Protein AF-A0A7C4I9E1-F1 (afdb_monomer_lite)

Structure (mmCIF, N/CA/C/O backbone):
data_AF-A0A7C4I9E1-F1
#
_entry.id   AF-A0A7C4I9E1-F1
#
loop_
_atom_site.group_PDB
_atom_site.id
_atom_site.type_symbol
_atom_site.label_atom_id
_atom_site.label_alt_id
_atom_site.label_comp_id
_atom_site.label_asym_id
_atom_site.label_entity_id
_atom_site.label_seq_id
_atom_site.pdbx_PDB_ins_code
_atom_site.Cartn_x
_atom_site.Cartn_y
_atom_site.Cartn_z
_atom_site.occupancy
_atom_site.B_iso_or_equiv
_atom_site.auth_seq_id
_atom_site.auth_comp_id
_atom_site.auth_asym_id
_atom_site.auth_atom_id
_atom_site.pdbx_PDB_model_num
ATOM 1 N N . MET A 1 1 ? -6.553 21.552 -5.229 1.00 32.78 1 MET A N 1
ATOM 2 C CA . MET A 1 1 ? -5.777 21.610 -6.485 1.00 32.78 1 MET A CA 1
ATOM 3 C C . MET A 1 1 ? -4.977 20.329 -6.538 1.00 32.78 1 MET A C 1
ATOM 5 O O . MET A 1 1 ? -4.273 20.076 -5.575 1.00 32.78 1 MET A O 1
ATOM 9 N N . ALA A 1 2 ? -5.189 19.471 -7.536 1.00 40.97 2 ALA A N 1
ATOM 10 C CA . ALA A 1 2 ? -4.443 18.219 -7.630 1.00 40.97 2 ALA A CA 1
ATOM 11 C C . ALA A 1 2 ? -2.975 18.544 -7.943 1.00 40.97 2 ALA A C 1
ATOM 13 O O . ALA A 1 2 ? -2.693 19.177 -8.960 1.00 40.97 2 ALA A O 1
ATOM 14 N N . GLU A 1 3 ? -2.074 18.182 -7.034 1.00 41.97 3 GLU A N 1
ATOM 15 C CA . GLU A 1 3 ? -0.630 18.262 -7.245 1.00 41.97 3 GLU A CA 1
ATOM 16 C C . GLU A 1 3 ? -0.223 17.206 -8.278 1.00 41.97 3 GLU A C 1
ATOM 18 O O . GLU A 1 3 ? -0.559 16.030 -8.154 1.00 41.97 3 GLU A O 1
ATOM 23 N N . ILE A 1 4 ? 0.462 17.644 -9.336 1.00 49.75 4 ILE A N 1
ATOM 24 C CA . ILE A 1 4 ? 0.979 16.795 -10.416 1.00 49.75 4 ILE A CA 1
ATOM 25 C C . ILE A 1 4 ? 2.342 16.246 -9.970 1.00 49.75 4 ILE A C 1
ATOM 27 O O . ILE A 1 4 ? 3.374 16.579 -10.550 1.00 49.75 4 ILE A O 1
ATOM 31 N N . GLU A 1 5 ? 2.379 15.453 -8.902 1.00 52.19 5 GLU A N 1
ATOM 32 C CA . GLU A 1 5 ? 3.594 14.732 -8.522 1.00 52.19 5 GLU A CA 1
ATOM 33 C C . GLU A 1 5 ? 3.546 13.298 -9.064 1.00 52.19 5 GLU A C 1
ATOM 35 O O . GLU A 1 5 ? 2.607 12.549 -8.814 1.00 52.19 5 GLU A O 1
ATOM 40 N N . ASN A 1 6 ? 4.591 12.920 -9.808 1.00 70.88 6 ASN A N 1
ATOM 41 C CA . ASN A 1 6 ? 4.889 11.549 -10.242 1.00 70.88 6 ASN A CA 1
ATOM 42 C C . ASN A 1 6 ? 3.854 10.886 -11.172 1.00 70.88 6 ASN A C 1
ATOM 44 O O . ASN A 1 6 ? 3.335 9.819 -10.878 1.00 70.88 6 ASN A O 1
ATOM 48 N N . LEU A 1 7 ? 3.630 11.454 -12.364 1.00 88.69 7 LEU A N 1
ATOM 49 C CA . LEU A 1 7 ? 2.835 10.808 -13.428 1.00 88.69 7 LEU A CA 1
ATOM 50 C C . LEU A 1 7 ? 3.415 9.469 -13.916 1.00 88.69 7 LEU A C 1
ATOM 52 O O . LEU A 1 7 ? 2.699 8.675 -14.522 1.00 88.69 7 LEU A O 1
ATOM 56 N N . TRP A 1 8 ? 4.704 9.236 -13.674 1.00 93.31 8 TRP A N 1
ATOM 57 C CA . TRP A 1 8 ? 5.454 8.096 -14.181 1.00 93.31 8 TRP A CA 1
ATOM 58 C C . TRP A 1 8 ? 6.126 7.337 -13.047 1.00 93.31 8 TRP A C 1
ATOM 60 O O . TRP A 1 8 ? 6.665 7.934 -12.116 1.00 93.31 8 TRP A O 1
ATOM 70 N N . VAL A 1 9 ? 6.170 6.018 -13.183 1.00 93.88 9 VAL A N 1
ATOM 71 C CA . VAL A 1 9 ? 6.851 5.114 -12.259 1.00 93.88 9 VAL A CA 1
ATOM 72 C C . VAL A 1 9 ? 7.691 4.114 -13.039 1.00 93.88 9 VAL A C 1
ATOM 74 O O . VAL A 1 9 ? 7.293 3.625 -14.097 1.00 93.88 9 VAL A O 1
ATOM 77 N N . LYS A 1 10 ? 8.882 3.819 -12.518 1.00 95.62 10 LYS A N 1
ATOM 78 C CA . LYS A 1 10 ? 9.767 2.784 -13.051 1.00 95.62 10 LYS A CA 1
ATOM 79 C C . LYS A 1 10 ? 9.581 1.497 -12.254 1.00 95.62 10 LYS A C 1
ATOM 81 O O . LYS A 1 10 ? 9.720 1.508 -11.032 1.00 95.62 10 LYS A O 1
ATOM 86 N N . CYS A 1 11 ? 9.319 0.387 -12.938 1.00 97.00 11 CYS A N 1
ATOM 87 C CA . CYS A 1 11 ? 9.273 -0.927 -12.309 1.00 97.00 11 CYS A CA 1
ATOM 88 C C . CYS A 1 11 ? 10.659 -1.313 -11.757 1.00 97.00 11 CYS A C 1
ATOM 90 O O . CYS A 1 11 ? 11.636 -1.265 -12.510 1.00 97.00 11 CYS A O 1
ATOM 92 N N . PRO A 1 12 ? 10.772 -1.713 -10.477 1.00 96.69 12 PRO A N 1
ATOM 93 C CA . PRO A 1 12 ? 12.050 -2.121 -9.897 1.00 96.69 12 PRO A CA 1
ATOM 94 C C . PRO A 1 12 ? 12.538 -3.486 -10.407 1.00 96.69 12 PRO A C 1
ATOM 96 O O . PRO A 1 12 ? 13.731 -3.756 -10.319 1.00 96.69 12 PRO A O 1
ATOM 99 N N . GLU A 1 13 ? 11.649 -4.330 -10.944 1.00 97.75 13 GLU A N 1
ATOM 100 C CA . GLU A 1 13 ? 11.993 -5.667 -11.445 1.00 97.75 13 GLU A CA 1
ATOM 101 C C . GLU A 1 13 ? 12.423 -5.647 -12.917 1.00 97.75 13 GLU A C 1
ATOM 103 O O . GLU A 1 13 ? 13.530 -6.067 -13.241 1.00 97.75 13 GLU A O 1
ATOM 108 N N . CYS A 1 14 ? 11.584 -5.119 -13.817 1.00 97.62 14 CYS A N 1
ATOM 109 C CA . CYS A 1 14 ? 11.870 -5.134 -15.258 1.00 97.62 14 CYS A CA 1
ATOM 110 C C . CYS A 1 14 ? 12.390 -3.803 -15.821 1.00 97.62 14 CYS A C 1
ATOM 112 O O . CYS A 1 14 ? 12.819 -3.744 -16.971 1.00 97.62 14 CYS A O 1
ATOM 114 N N . GLY A 1 15 ? 12.357 -2.718 -15.042 1.00 96.44 15 GLY A N 1
ATOM 115 C CA . GLY A 1 15 ? 12.839 -1.403 -15.470 1.00 96.44 15 GLY A CA 1
ATOM 116 C C . GLY A 1 15 ? 11.908 -0.624 -16.404 1.00 96.44 15 GLY A C 1
ATOM 117 O O . GLY A 1 15 ? 12.234 0.521 -16.724 1.00 96.44 15 GLY A O 1
ATOM 118 N N . THR A 1 16 ? 10.766 -1.191 -16.809 1.00 96.62 16 THR A N 1
ATOM 119 C CA . THR A 1 16 ? 9.759 -0.514 -17.640 1.00 96.62 16 THR A CA 1
ATOM 120 C C . THR A 1 16 ? 9.225 0.735 -16.944 1.00 96.62 16 THR A C 1
ATOM 122 O O . THR A 1 16 ? 8.923 0.712 -15.749 1.00 96.62 16 THR A O 1
ATOM 125 N N . VAL A 1 17 ? 9.118 1.828 -17.699 1.00 95.50 17 VAL A N 1
ATOM 126 C CA . VAL A 1 17 ? 8.508 3.084 -17.252 1.00 95.50 17 VAL A CA 1
ATOM 127 C C . VAL A 1 17 ? 7.062 3.108 -17.724 1.00 95.50 17 VAL A C 1
ATOM 129 O O . VAL A 1 17 ? 6.784 2.823 -18.885 1.00 95.50 17 VAL A O 1
ATOM 132 N N . MET A 1 18 ? 6.149 3.422 -16.816 1.00 94.06 18 MET A N 1
ATOM 133 C CA . MET A 1 18 ? 4.709 3.329 -17.034 1.00 94.06 18 MET A CA 1
ATOM 134 C C . MET A 1 18 ? 3.989 4.473 -16.320 1.00 94.06 18 MET A C 1
ATOM 136 O O . MET A 1 18 ? 4.531 5.050 -15.372 1.00 94.06 18 MET A O 1
ATOM 140 N N . TYR A 1 19 ? 2.797 4.829 -16.801 1.00 94.69 19 TYR A N 1
ATOM 141 C CA . TYR A 1 19 ? 1.973 5.845 -16.156 1.00 94.69 19 TYR A CA 1
ATOM 142 C C . TYR A 1 19 ? 1.414 5.324 -14.833 1.00 94.69 19 TYR A C 1
ATOM 144 O O . TYR A 1 19 ? 1.039 4.156 -14.711 1.00 94.69 19 TYR A O 1
ATOM 152 N N . VAL A 1 20 ? 1.334 6.204 -13.836 1.00 92.44 20 VAL A N 1
ATOM 153 C CA . VAL A 1 20 ? 0.754 5.854 -12.532 1.00 92.44 20 VAL A CA 1
ATOM 154 C C . VAL A 1 20 ? -0.740 5.541 -12.644 1.00 92.44 20 VAL A C 1
ATOM 156 O O . VAL A 1 20 ? -1.199 4.640 -11.950 1.00 92.44 20 VAL A O 1
ATOM 159 N N . SER A 1 21 ? -1.478 6.195 -13.549 1.00 93.56 21 SER A N 1
ATOM 160 C CA . SER A 1 21 ? -2.888 5.870 -13.824 1.00 93.56 21 SER A CA 1
ATOM 161 C C . SER A 1 21 ? -3.060 4.424 -14.281 1.00 93.56 21 SER A C 1
ATOM 163 O O . SER A 1 21 ? -3.833 3.682 -13.686 1.00 93.56 21 SER A O 1
ATOM 165 N N . ASP A 1 22 ? -2.274 4.000 -15.270 1.00 94.06 22 ASP A N 1
ATOM 166 C CA . ASP A 1 22 ? -2.361 2.658 -15.851 1.00 94.06 22 ASP A CA 1
ATOM 167 C C . ASP A 1 22 ? -1.975 1.597 -14.810 1.00 94.06 22 ASP A C 1
ATOM 169 O O . ASP A 1 22 ? -2.569 0.521 -14.737 1.00 94.06 22 ASP A O 1
ATOM 173 N N . LEU A 1 23 ? -0.996 1.918 -13.955 1.00 94.19 23 LEU A N 1
ATOM 174 C CA . LEU A 1 23 ? -0.616 1.071 -12.829 1.00 94.19 23 LEU A CA 1
ATOM 175 C C . LEU A 1 23 ? -1.764 0.926 -11.818 1.00 94.19 23 LEU A C 1
ATOM 177 O O . LEU A 1 23 ? -2.028 -0.185 -11.362 1.00 94.19 23 LEU A O 1
ATOM 181 N N . GLN A 1 24 ? -2.431 2.028 -11.461 1.00 92.62 24 GLN A N 1
ATOM 182 C CA . GLN A 1 24 ? -3.553 2.038 -10.515 1.00 92.62 24 GLN A CA 1
ATOM 183 C C . GLN A 1 24 ? -4.767 1.279 -11.060 1.00 92.62 24 GLN A C 1
ATOM 185 O O . GLN A 1 24 ? -5.373 0.496 -10.328 1.00 92.62 24 GLN A O 1
ATOM 190 N N . GLU A 1 25 ? -5.087 1.454 -12.343 1.00 94.56 25 GLU A N 1
ATOM 191 C CA . GLU A 1 25 ? -6.147 0.703 -13.026 1.00 94.56 25 GLU A CA 1
ATOM 192 C C . GLU A 1 25 ? -5.861 -0.804 -13.033 1.00 94.56 25 GLU A C 1
ATOM 194 O O . GLU A 1 25 ? -6.775 -1.608 -12.849 1.00 94.56 25 GLU A O 1
ATOM 199 N N . ASN A 1 26 ? -4.586 -1.193 -13.143 1.00 96.25 26 ASN A N 1
ATOM 200 C CA . ASN A 1 26 ? -4.139 -2.583 -13.054 1.00 96.25 26 ASN A CA 1
ATOM 201 C C . ASN A 1 26 ? -3.790 -3.037 -11.621 1.00 96.25 26 ASN A C 1
ATOM 203 O O . ASN A 1 26 ? -2.939 -3.905 -11.418 1.00 96.25 26 ASN A O 1
ATOM 207 N N . LEU A 1 27 ? -4.423 -2.446 -10.604 1.00 96.62 27 LEU A N 1
ATOM 208 C CA . LEU A 1 27 ? -4.308 -2.847 -9.194 1.00 96.62 27 LEU A CA 1
ATOM 209 C C . LEU A 1 27 ? -2.870 -2.842 -8.648 1.00 96.62 27 LEU A C 1
ATOM 211 O O . LEU A 1 27 ? -2.496 -3.666 -7.805 1.00 96.62 27 LEU A O 1
ATOM 215 N N . SER A 1 28 ? -2.062 -1.905 -9.132 1.00 96.50 28 SER A N 1
ATOM 216 C CA . SER A 1 28 ? -0.646 -1.765 -8.802 1.00 96.50 28 SER A CA 1
ATOM 217 C C . SER A 1 28 ? 0.205 -2.983 -9.179 1.00 96.50 28 SER A C 1
ATOM 219 O O . SER A 1 28 ? 1.169 -3.322 -8.486 1.00 96.50 28 SER A O 1
ATOM 221 N N . VAL A 1 29 ? -0.120 -3.626 -10.304 1.00 97.75 29 VAL A N 1
ATOM 222 C CA . VAL A 1 29 ? 0.666 -4.711 -10.912 1.00 97.75 29 VAL A CA 1
ATOM 223 C C . VAL A 1 29 ? 1.308 -4.234 -12.214 1.00 97.75 29 VAL A C 1
ATOM 225 O O . VAL A 1 29 ? 0.672 -3.586 -13.047 1.00 97.75 29 VAL A O 1
ATOM 228 N N . CYS A 1 30 ? 2.591 -4.541 -12.406 1.00 97.31 30 CYS A N 1
ATOM 229 C CA . CYS A 1 30 ? 3.313 -4.173 -13.617 1.00 97.31 30 CYS A CA 1
ATOM 230 C C . CYS A 1 30 ? 2.716 -4.862 -14.852 1.00 97.31 30 CYS A C 1
ATOM 232 O O . CYS A 1 30 ? 2.760 -6.082 -14.956 1.00 97.31 30 CYS A O 1
ATOM 234 N N . LEU A 1 31 ? 2.283 -4.068 -15.835 1.00 95.31 31 LEU A N 1
ATOM 235 C CA . LEU A 1 31 ? 1.718 -4.544 -17.107 1.00 95.31 31 LEU A CA 1
ATOM 236 C C . LEU A 1 31 ? 2.709 -5.329 -17.988 1.00 95.31 31 LEU A C 1
ATOM 238 O O . LEU A 1 31 ? 2.310 -5.912 -18.991 1.00 95.31 31 LEU A O 1
ATOM 242 N N . ASN A 1 32 ? 4.004 -5.299 -17.657 1.00 97.38 32 ASN A N 1
ATOM 243 C CA . ASN A 1 32 ? 5.059 -5.913 -18.461 1.00 97.38 32 ASN A CA 1
ATOM 244 C C . ASN A 1 32 ? 5.633 -7.205 -17.857 1.00 97.38 32 ASN A C 1
ATOM 246 O O . ASN A 1 32 ? 6.100 -8.056 -18.606 1.00 97.38 32 ASN A O 1
ATOM 250 N N . CYS A 1 33 ? 5.667 -7.340 -16.528 1.00 97.94 33 CYS A N 1
ATOM 251 C CA . CYS A 1 33 ? 6.329 -8.475 -15.869 1.00 97.94 33 CYS A CA 1
ATOM 252 C C . CYS A 1 33 ? 5.580 -9.047 -14.660 1.00 97.94 33 CYS A C 1
ATOM 254 O O . CYS A 1 33 ? 6.144 -9.875 -13.958 1.00 97.94 33 CYS A O 1
ATOM 256 N N . ASP A 1 34 ? 4.357 -8.589 -14.385 1.00 97.88 34 ASP A N 1
ATOM 257 C CA . ASP A 1 34 ? 3.542 -9.015 -13.238 1.00 97.88 34 ASP A CA 1
ATOM 258 C C . ASP A 1 34 ? 4.139 -8.709 -11.852 1.00 97.88 34 ASP A C 1
ATOM 260 O O . ASP A 1 34 ? 3.646 -9.180 -10.828 1.00 97.88 34 ASP A O 1
ATOM 264 N N . TYR A 1 35 ? 5.158 -7.847 -11.774 1.00 98.06 35 TYR A N 1
ATOM 265 C CA . TYR A 1 35 ? 5.651 -7.351 -10.492 1.00 98.06 35 TYR A CA 1
ATOM 266 C C . TYR A 1 35 ? 4.541 -6.640 -9.707 1.00 98.06 35 TYR A C 1
ATOM 268 O O . TYR A 1 35 ? 3.975 -5.644 -10.168 1.00 98.06 35 TYR A O 1
ATOM 276 N N . HIS A 1 36 ? 4.286 -7.101 -8.484 1.00 97.75 36 HIS A N 1
ATOM 277 C CA . HIS A 1 36 ? 3.334 -6.478 -7.571 1.00 97.75 36 HIS A CA 1
ATOM 278 C C . HIS A 1 36 ? 4.004 -5.345 -6.792 1.00 97.75 36 HIS A C 1
ATOM 280 O O . HIS A 1 36 ? 4.850 -5.578 -5.922 1.00 97.75 36 HIS A O 1
ATOM 286 N N . PHE A 1 37 ? 3.590 -4.108 -7.059 1.00 96.38 37 PHE A N 1
ATOM 287 C CA . PHE A 1 37 ? 4.042 -2.965 -6.280 1.00 96.38 37 PHE A CA 1
ATOM 288 C C . PHE A 1 37 ? 3.430 -2.991 -4.877 1.00 96.38 37 PHE A C 1
ATOM 290 O O . PHE A 1 37 ? 2.364 -3.565 -4.622 1.00 96.38 37 PHE A O 1
ATOM 297 N N . ARG A 1 38 ? 4.117 -2.338 -3.934 1.00 95.25 38 ARG A N 1
ATOM 298 C CA . ARG A 1 38 ? 3.544 -2.095 -2.611 1.00 95.25 38 ARG A CA 1
ATOM 299 C C . ARG A 1 38 ? 2.378 -1.124 -2.739 1.00 95.25 38 ARG A C 1
ATOM 301 O O . ARG A 1 38 ? 2.492 -0.109 -3.414 1.00 95.25 38 ARG A O 1
ATOM 308 N N . ILE A 1 39 ? 1.308 -1.430 -2.019 1.00 95.50 39 ILE A N 1
ATOM 309 C CA . ILE A 1 39 ? 0.183 -0.525 -1.797 1.00 95.50 39 ILE A CA 1
ATOM 310 C C . ILE A 1 39 ? -0.049 -0.393 -0.296 1.00 95.50 39 ILE A C 1
ATOM 312 O O . ILE A 1 39 ? 0.341 -1.266 0.488 1.00 95.50 39 ILE A O 1
ATOM 316 N N . SER A 1 40 ? -0.680 0.700 0.098 1.00 95.94 40 SER A N 1
ATOM 317 C CA . SER A 1 40 ? -1.110 0.951 1.466 1.00 95.94 40 SER A CA 1
ATOM 318 C C . SER A 1 40 ? -2.175 -0.053 1.920 1.00 95.94 40 SER A C 1
ATOM 320 O O . S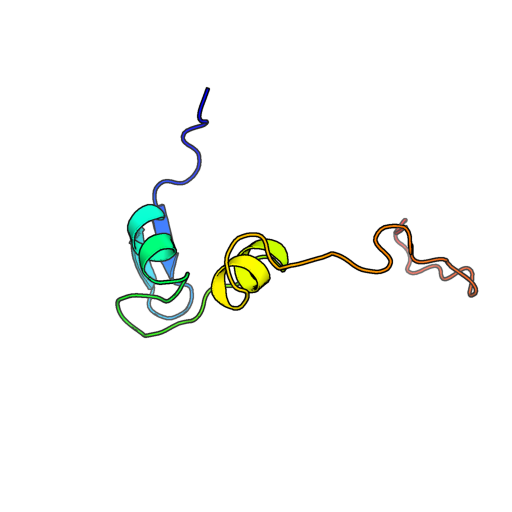ER A 1 40 ? -2.877 -0.679 1.122 1.00 95.94 40 SER A O 1
ATOM 322 N N . ALA A 1 41 ? -2.334 -0.178 3.239 1.00 96.00 41 ALA A N 1
ATOM 323 C CA . ALA A 1 41 ? -3.402 -0.988 3.819 1.00 96.00 41 ALA A CA 1
ATOM 324 C C . ALA A 1 41 ? -4.792 -0.526 3.344 1.00 96.00 41 ALA A C 1
ATOM 326 O O . ALA A 1 41 ? -5.644 -1.359 3.047 1.00 96.00 41 ALA A O 1
ATOM 327 N N . LYS A 1 42 ? -4.996 0.792 3.212 1.00 95.44 42 LYS A N 1
AT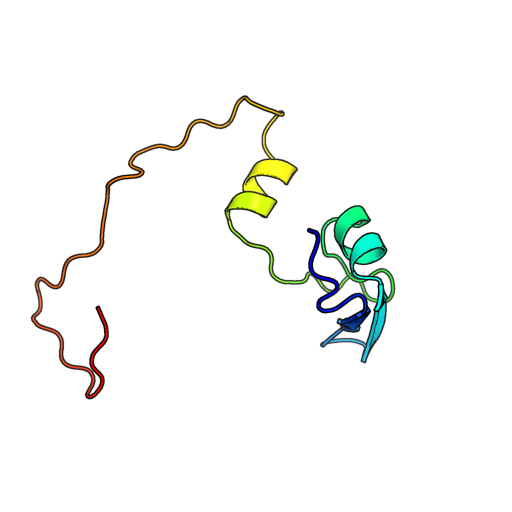OM 328 C CA . LYS A 1 42 ? -6.257 1.380 2.748 1.00 95.44 42 LYS A CA 1
ATOM 329 C C . LYS A 1 42 ? -6.581 0.982 1.309 1.00 95.44 42 LYS A C 1
ATOM 331 O O . LYS A 1 42 ? -7.675 0.488 1.063 1.00 95.44 42 LYS A O 1
ATOM 336 N N . GLU A 1 43 ? -5.623 1.127 0.393 1.00 95.50 43 GLU A N 1
ATOM 337 C CA . GLU A 1 43 ? -5.798 0.689 -1.000 1.00 95.50 43 GLU A CA 1
ATOM 338 C C . GLU A 1 43 ? -6.128 -0.805 -1.051 1.00 95.50 43 GLU A C 1
ATOM 340 O O . GLU A 1 43 ? -7.069 -1.210 -1.722 1.00 95.50 43 GLU A O 1
ATOM 345 N N . ARG A 1 44 ? -5.424 -1.641 -0.273 1.00 96.88 44 ARG A N 1
ATOM 346 C CA . ARG A 1 44 ? -5.715 -3.081 -0.218 1.00 96.88 44 ARG A CA 1
ATOM 347 C C . ARG A 1 44 ? -7.145 -3.372 0.239 1.00 96.88 44 ARG A C 1
ATOM 349 O O . ARG A 1 44 ? -7.777 -4.241 -0.351 1.00 96.88 44 ARG A O 1
ATOM 356 N N . ILE A 1 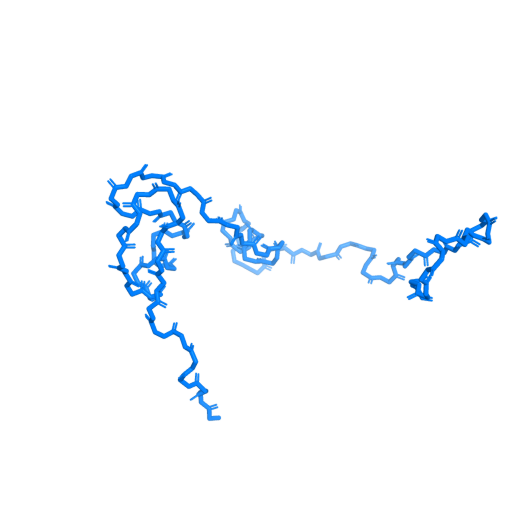45 ? -7.637 -2.679 1.267 1.00 97.38 45 ILE A N 1
ATOM 357 C CA . ILE A 1 45 ? -9.010 -2.829 1.772 1.00 97.38 45 ILE A CA 1
ATOM 358 C C . ILE A 1 45 ? -10.025 -2.492 0.677 1.00 97.38 45 ILE A C 1
ATOM 360 O O . ILE A 1 45 ? -10.959 -3.261 0.466 1.00 97.38 45 ILE A O 1
ATOM 364 N N . GLU A 1 46 ? -9.825 -1.386 -0.041 1.00 95.62 46 GLU A N 1
ATOM 365 C CA . GLU A 1 46 ? -10.711 -0.952 -1.130 1.00 95.62 46 GLU A CA 1
ATOM 366 C C . GLU A 1 46 ? -10.770 -1.958 -2.292 1.00 95.62 46 GLU A C 1
ATOM 368 O O . GLU A 1 46 ? -11.799 -2.054 -2.955 1.00 95.62 46 GLU A O 1
ATOM 373 N N . LEU A 1 47 ? -9.704 -2.736 -2.513 1.00 95.38 47 LEU A N 1
ATOM 374 C CA . LEU A 1 47 ? -9.661 -3.774 -3.549 1.00 95.38 47 LEU A CA 1
ATOM 375 C C . LEU A 1 47 ? -10.427 -5.051 -3.190 1.00 95.38 47 LEU A C 1
ATOM 377 O O . LEU A 1 47 ? -10.910 -5.736 -4.088 1.00 95.38 47 LEU A O 1
ATOM 381 N N . ILE A 1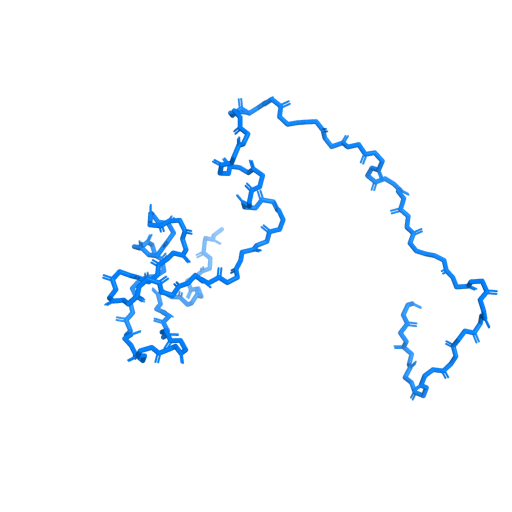 48 ? -10.476 -5.418 -1.907 1.00 96.50 48 ILE A N 1
ATOM 382 C CA . ILE A 1 48 ? -10.979 -6.734 -1.471 1.00 96.50 48 ILE A CA 1
ATOM 383 C C . ILE A 1 48 ? -12.336 -6.673 -0.771 1.00 96.50 48 ILE A C 1
ATOM 385 O O . ILE A 1 48 ? -13.013 -7.695 -0.679 1.00 96.50 48 ILE A O 1
ATOM 389 N N . ALA A 1 49 ? -12.715 -5.514 -0.231 1.00 97.56 49 ALA A N 1
ATOM 390 C CA . ALA A 1 49 ? -13.979 -5.323 0.462 1.00 97.56 49 ALA A CA 1
ATOM 391 C C . ALA A 1 49 ? -15.007 -4.664 -0.458 1.00 97.56 49 ALA A C 1
ATOM 393 O O . ALA A 1 49 ? -14.691 -3.747 -1.216 1.00 97.56 49 ALA A O 1
ATOM 394 N N . ASP A 1 50 ? -16.270 -5.067 -0.324 1.00 97.81 50 ASP A N 1
ATOM 395 C CA . ASP A 1 50 ? -17.360 -4.397 -1.022 1.00 97.81 50 ASP A CA 1
ATOM 396 C C . ASP A 1 50 ? -17.422 -2.919 -0.621 1.00 97.81 50 ASP A C 1
ATOM 398 O O . ASP A 1 50 ? -17.271 -2.548 0.554 1.00 97.81 50 ASP A O 1
ATOM 402 N N . LYS A 1 51 ?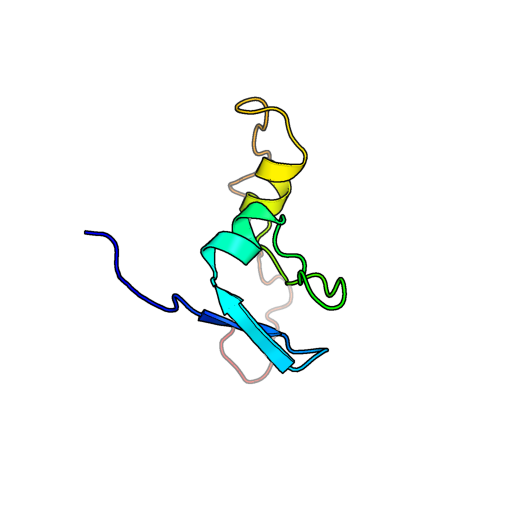 -17.680 -2.057 -1.605 1.00 96.44 51 LYS A N 1
ATOM 403 C CA . LYS A 1 51 ? -17.680 -0.605 -1.420 1.00 96.44 51 LYS A CA 1
ATOM 404 C C . LYS A 1 51 ? -18.591 -0.184 -0.261 1.00 96.44 51 LYS A C 1
ATOM 406 O O . LYS A 1 51 ? -19.793 -0.432 -0.273 1.00 96.44 51 LYS A O 1
ATOM 411 N N . GLY A 1 52 ? -18.013 0.513 0.718 1.00 95.56 52 GLY A N 1
ATOM 412 C CA . GLY A 1 52 ? -18.735 1.058 1.873 1.00 95.56 52 GLY A CA 1
ATOM 413 C C . GLY A 1 52 ? -19.088 0.039 2.961 1.00 95.56 52 GLY A C 1
ATOM 414 O O . GLY A 1 52 ? -19.778 0.394 3.914 1.00 95.56 52 GLY A O 1
ATOM 415 N N . THR A 1 53 ? -18.624 -1.208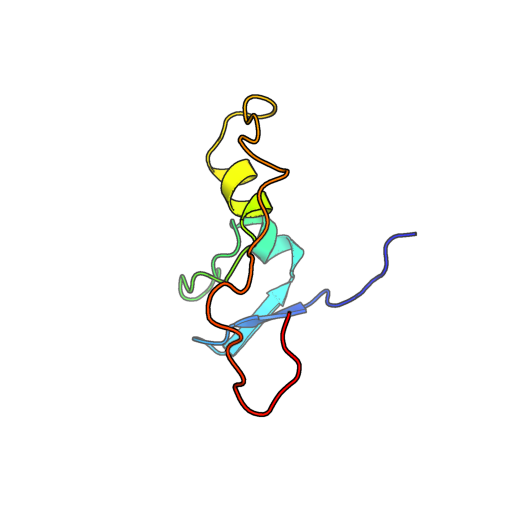 2.846 1.00 97.81 53 THR A N 1
ATOM 416 C CA . THR A 1 53 ? -18.899 -2.255 3.844 1.00 97.81 53 THR A CA 1
ATOM 417 C C . THR A 1 53 ? -17.814 -2.373 4.910 1.00 97.81 53 THR A C 1
ATOM 419 O O . THR A 1 53 ? -18.100 -2.816 6.024 1.00 97.81 53 THR A O 1
ATOM 422 N N . PHE A 1 54 ? -16.586 -1.942 4.602 1.00 97.81 54 PHE A N 1
ATOM 423 C CA . PHE A 1 54 ? -15.483 -1.963 5.553 1.00 97.81 54 PHE A CA 1
ATOM 424 C C . PHE A 1 54 ? -15.781 -1.070 6.763 1.00 97.81 54 PHE A C 1
ATOM 426 O O . PHE A 1 54 ? -16.118 0.107 6.626 1.00 97.81 54 PHE A O 1
ATOM 433 N N . LYS A 1 55 ? -15.622 -1.639 7.959 1.00 97.12 55 LYS A N 1
ATOM 434 C CA . LYS A 1 55 ? -15.715 -0.932 9.237 1.00 97.12 55 LYS A CA 1
ATOM 435 C C . LYS A 1 55 ? -14.425 -1.166 9.998 1.00 97.12 55 LYS A C 1
ATOM 437 O O . LYS A 1 55 ? -14.159 -2.288 10.423 1.00 97.12 55 LYS A O 1
ATOM 442 N N . GLU A 1 56 ? -13.641 -0.108 10.153 1.00 96.31 56 GLU A N 1
ATOM 443 C CA . GLU A 1 56 ? -12.403 -0.161 10.918 1.00 96.31 56 GLU A CA 1
ATOM 444 C C . GLU A 1 56 ? -12.694 -0.527 12.377 1.00 96.31 56 GLU A C 1
ATOM 446 O O . GLU A 1 56 ? -13.635 -0.019 12.992 1.00 96.31 56 GLU A O 1
ATOM 451 N N . GLN A 1 57 ? -11.892 -1.432 12.925 1.00 96.25 57 GLN A N 1
ATOM 452 C CA . GLN A 1 57 ? -11.980 -1.853 14.316 1.00 96.25 57 GLN A CA 1
ATOM 453 C C . GLN A 1 57 ? -10.733 -1.376 15.050 1.00 96.25 57 GLN A C 1
ATOM 455 O O . GLN A 1 57 ? -9.635 -1.453 14.509 1.00 96.25 57 GLN A O 1
ATOM 460 N N . PHE A 1 58 ? -10.907 -0.919 16.292 1.00 95.94 58 PHE A N 1
ATOM 461 C CA . PHE A 1 58 ? -9.798 -0.536 17.171 1.00 95.94 58 PHE A CA 1
ATOM 462 C C . PHE A 1 58 ? -8.888 0.586 16.633 1.00 95.94 58 PHE A C 1
ATOM 464 O O . PHE A 1 58 ? -7.701 0.619 16.943 1.00 95.94 58 PHE A O 1
ATOM 471 N N . ALA A 1 59 ? -9.448 1.539 15.880 1.00 95.00 59 ALA A N 1
ATOM 472 C CA . ALA A 1 59 ? -8.713 2.653 15.262 1.00 95.00 59 ALA A CA 1
ATOM 473 C C . ALA A 1 59 ? -7.916 3.530 16.254 1.00 95.00 59 ALA A C 1
ATOM 475 O O . ALA A 1 59 ? -7.042 4.293 15.860 1.00 95.00 59 ALA A O 1
ATOM 476 N N . ASN A 1 60 ? -8.233 3.450 17.547 1.00 95.44 60 ASN A N 1
ATOM 477 C CA . ASN A 1 60 ? -7.590 4.207 18.617 1.00 95.44 60 ASN A CA 1
ATOM 478 C C . ASN A 1 60 ? -6.497 3.425 19.371 1.00 95.44 60 ASN A C 1
ATOM 480 O O . ASN A 1 60 ? -5.973 3.944 20.357 1.00 95.44 60 ASN A O 1
ATOM 484 N N . ILE A 1 61 ? -6.176 2.189 18.969 1.00 95.94 61 ILE A N 1
ATOM 485 C CA . ILE A 1 61 ? -5.041 1.453 19.540 1.00 95.94 61 ILE A CA 1
ATOM 486 C C . ILE A 1 61 ? -3.740 2.055 19.014 1.00 95.94 61 ILE A C 1
ATOM 488 O O . ILE A 1 61 ? -3.552 2.212 17.811 1.00 95.94 61 ILE A O 1
ATOM 492 N N . ILE A 1 62 ? -2.826 2.346 19.936 1.00 93.62 62 ILE A N 1
ATOM 493 C CA . ILE A 1 62 ? -1.491 2.868 19.649 1.00 93.62 62 ILE A CA 1
ATOM 494 C C . ILE A 1 62 ? -0.433 2.008 20.339 1.00 93.62 62 ILE A C 1
ATOM 496 O O . ILE A 1 62 ? -0.696 1.404 21.383 1.00 93.62 62 ILE A O 1
ATOM 500 N N . SER A 1 63 ? 0.763 1.959 19.757 1.00 91.50 63 SER A N 1
ATOM 501 C CA . SER A 1 63 ? 1.917 1.320 20.388 1.00 91.50 63 SER A CA 1
ATOM 502 C C . SER A 1 63 ? 2.333 2.089 21.641 1.00 91.50 63 SER A C 1
ATOM 504 O O . SER A 1 63 ? 2.303 3.318 21.667 1.00 91.50 63 SER A O 1
ATOM 506 N N . THR A 1 64 ? 2.749 1.358 22.668 1.00 91.06 64 THR A N 1
ATOM 507 C CA . THR A 1 64 ? 3.414 1.903 23.855 1.00 91.06 64 THR A CA 1
ATOM 508 C C . THR A 1 64 ? 4.820 1.324 23.946 1.00 91.06 64 THR A C 1
ATOM 510 O O . THR A 1 64 ? 5.107 0.300 23.323 1.00 91.06 64 THR A O 1
ATOM 513 N N . ASP A 1 65 ? 5.690 1.958 24.733 1.00 89.25 65 ASP A N 1
ATOM 514 C CA . ASP A 1 65 ? 7.028 1.437 25.014 1.00 89.25 65 ASP A CA 1
ATOM 515 C C . ASP A 1 65 ? 7.124 0.904 26.458 1.00 89.25 65 ASP A C 1
ATOM 517 O O . ASP A 1 65 ? 7.529 1.624 27.372 1.00 89.25 65 ASP A O 1
ATOM 521 N N . PRO A 1 66 ? 6.732 -0.359 26.713 1.00 91.69 66 PRO A N 1
ATOM 522 C CA . PRO A 1 66 ? 6.837 -0.958 28.042 1.00 91.69 66 PRO A CA 1
ATOM 523 C C . PRO A 1 66 ? 8.278 -1.318 28.431 1.00 91.69 66 PRO A C 1
ATOM 525 O O . PRO A 1 66 ? 8.527 -1.638 29.593 1.00 91.69 66 PRO A O 1
ATOM 528 N N . LEU A 1 67 ? 9.213 -1.321 27.475 1.00 90.94 67 LEU A N 1
ATOM 529 C CA . LEU A 1 67 ? 10.600 -1.729 27.694 1.00 90.94 67 LEU A CA 1
ATOM 530 C C . LEU A 1 67 ? 11.539 -0.534 27.898 1.00 90.94 67 LEU A C 1
ATOM 532 O O . LEU A 1 67 ? 12.688 -0.758 28.277 1.00 90.94 67 LEU A O 1
ATOM 536 N N . ASN A 1 68 ? 11.062 0.699 27.683 1.00 85.31 68 ASN A N 1
ATOM 537 C CA . ASN A 1 68 ? 11.902 1.896 27.560 1.00 85.31 68 ASN A CA 1
ATOM 538 C C . ASN A 1 68 ? 13.069 1.630 26.594 1.00 85.31 68 ASN A C 1
ATOM 540 O O . ASN A 1 68 ? 14.243 1.786 26.945 1.00 85.31 68 ASN A O 1
ATOM 544 N N . PHE A 1 69 ? 12.747 1.090 25.420 1.00 86.50 69 PHE A N 1
ATOM 545 C CA . PHE A 1 69 ? 13.735 0.567 24.493 1.00 86.50 69 PHE A CA 1
ATOM 546 C C . PHE A 1 69 ? 14.479 1.708 23.794 1.00 86.50 69 PHE A C 1
ATOM 548 O O . PHE A 1 69 ? 13.898 2.484 23.045 1.00 86.50 69 PHE A O 1
ATOM 555 N N . PHE A 1 70 ? 15.795 1.776 23.996 1.00 85.12 70 PHE A N 1
ATOM 556 C CA . PHE A 1 70 ? 16.657 2.760 23.349 1.00 85.12 70 PHE A CA 1
ATOM 557 C C . PHE A 1 70 ? 17.481 2.099 22.242 1.00 85.12 70 PHE A C 1
ATOM 559 O O . PHE A 1 70 ? 18.397 1.323 22.521 1.00 85.12 70 PHE A O 1
ATOM 566 N N . ASP A 1 71 ? 17.182 2.419 20.983 1.00 84.38 71 ASP A N 1
ATOM 567 C CA . ASP A 1 71 ? 17.888 1.880 19.811 1.00 84.38 71 ASP A CA 1
ATOM 568 C C . ASP A 1 71 ? 19.007 2.809 19.288 1.00 84.38 71 ASP A C 1
ATOM 570 O O . ASP A 1 71 ? 19.604 2.556 18.239 1.00 84.38 71 ASP A O 1
ATOM 574 N N . GLY A 1 72 ? 19.324 3.881 20.026 1.00 76.38 72 GLY A N 1
ATOM 575 C CA . GLY A 1 72 ? 20.286 4.906 19.610 1.00 76.38 72 GLY A CA 1
ATOM 576 C C . GLY A 1 72 ? 19.711 5.957 18.655 1.00 76.38 72 GLY A C 1
ATOM 577 O O . GLY A 1 72 ? 20.451 6.846 18.226 1.00 76.38 72 GLY A O 1
ATOM 578 N N . LYS A 1 73 ? 18.416 5.884 18.329 1.00 69.38 73 LYS A N 1
ATOM 579 C CA . LYS A 1 73 ? 17.637 6.908 17.627 1.00 69.38 73 LYS A CA 1
ATOM 580 C C . LYS A 1 73 ? 16.399 7.228 18.472 1.00 69.38 73 LYS A C 1
ATOM 582 O O . LYS A 1 73 ? 15.867 6.367 19.159 1.00 69.38 73 LYS A O 1
ATOM 587 N N . GLU A 1 74 ? 15.924 8.471 18.450 1.00 58.81 74 GLU A N 1
ATOM 588 C CA . GLU A 1 74 ? 14.573 8.729 18.956 1.00 58.81 74 GLU A CA 1
ATOM 589 C C . GLU A 1 74 ? 13.594 8.130 17.946 1.00 58.81 74 GLU A C 1
ATOM 591 O O . GLU A 1 74 ? 13.450 8.625 16.826 1.00 58.81 74 GLU A O 1
ATOM 596 N N . THR A 1 75 ? 12.979 7.012 18.307 1.00 60.34 75 THR A N 1
ATOM 597 C CA . THR A 1 75 ? 11.807 6.492 17.612 1.00 60.34 75 THR A CA 1
ATOM 598 C C . THR A 1 75 ? 10.709 6.282 18.645 1.00 60.34 75 THR A C 1
ATOM 600 O O . THR A 1 75 ? 10.999 5.830 19.750 1.00 60.34 75 THR A O 1
ATOM 603 N N . TYR A 1 76 ? 9.483 6.634 18.238 1.00 54.50 76 TYR A N 1
ATOM 604 C CA . TYR A 1 76 ? 8.223 6.742 18.995 1.00 54.50 76 TYR A CA 1
ATOM 605 C C . TYR A 1 76 ? 7.979 8.084 19.694 1.00 54.50 76 TYR A C 1
ATOM 607 O O . TYR A 1 76 ? 8.570 8.357 20.758 1.00 54.50 76 TYR A O 1
#

Secondary structure (DSSP, 8-state):
------SEEE-TTT--EEEHHHHHHTTTB-TTT--B----HHHHHHHHSPTTT-----TT-----TT----SS---

Foldseek 3Di:
DDDPPDQWDADPPPRDIDGPVVCVVVLNADPPPRDRDDDDPVSVCVVPDDPPPDDDDPPVDDDDCPPPDDPVDDDD

pLDDT: mean 89.11, std 15.07, range [32.78, 98.06]

Sequence (76 aa):
MAEIENLWVKCPECGTVMYVSDLQENLSVCLNCDYHFRISAKERIELIADKGTFKEQFANIISTDPLNFFDGKETY

Radius of gyration: 18.16 Å; chains: 1; bounding box: 39×31×46 Å